Protein AF-P72562-F1 (afdb_monomer_lite)

Organism: Synechococcus elongatus (strain ATCC 33912 / PCC 7942 / FACHB-805) (NCBI:txid1140)

Sequence (160 aa):
MNLLENEHNQRSLEAYRSTTLAERLTELAQSECIETRAAVAYNPSTPIAILETLANDSSLEVLTSLAENPNTPSPILEQLASHPDPELRAALATNPQLSSHTLEQLAHDPILAIRIAVANHKNTPSLTLKRLSVDSSSQVRQAAFQKLKPRTSKGKKKKR

InterPro domains:
  IPR004830 Leucine rich repeat variant [PF01816] (35-58)
  IPR004830 Leucine rich repeat variant [PF01816] (61-85)
  IPR004830 Leucine rich repeat variant [PF01816] (86-110)
  IPR011989 Armadillo-like helical [G3DSA:1.25.10.10] (1-154)
  IPR016024 Armadillo-type fold [SSF48371] (11-150)

Secondary structure (DSSP, 8-state):
--HHHHHHHHHHHHHT-TT--HHHHHHHHT-S-HHHHHHHHH-TT--HHHHHHHTT-S-HHHHHHHHH-TTS-HHHHHHHTT-S-HHHHHHHHH-TT--HHHHHHHTT-S-HHHHHHHHH-TT--HHHHHHHTT-SSHHHHHHHHHHHS---PPP-----

pLDDT: mean 92.07, std 12.5, range [45.38, 98.56]

Radius of gyration: 19.4 Å; chains: 1; bounding box: 35×64×52 Å

Structure (mmCIF, N/CA/C/O backbone):
data_AF-P72562-F1
#
_entry.id   AF-P72562-F1
#
loop_
_atom_site.group_PDB
_atom_site.id
_atom_site.type_symbol
_atom_site.label_atom_id
_atom_site.label_alt_id
_atom_site.label_comp_id
_atom_site.label_asym_id
_atom_site.label_entity_id
_atom_site.label_seq_id
_atom_site.pdbx_PDB_ins_code
_atom_site.Cartn_x
_atom_site.Cartn_y
_atom_site.Cartn_z
_atom_site.occupancy
_atom_site.B_iso_or_equiv
_atom_site.auth_seq_id
_atom_site.auth_comp_id
_atom_site.auth_asym_id
_atom_site.auth_atom_id
_atom_site.pdbx_PDB_model_num
ATOM 1 N N . MET A 1 1 ? 7.372 16.049 28.577 1.00 55.28 1 MET A N 1
ATOM 2 C CA . MET A 1 1 ? 6.392 14.964 28.384 1.00 55.28 1 MET A CA 1
ATOM 3 C C . MET A 1 1 ? 5.093 15.384 29.052 1.00 55.28 1 MET A C 1
ATOM 5 O O . MET A 1 1 ? 4.991 15.317 30.271 1.00 55.28 1 MET A O 1
ATOM 9 N N . ASN A 1 2 ? 4.167 15.934 28.268 1.00 71.94 2 ASN A N 1
ATOM 10 C CA . ASN A 1 2 ? 2.821 16.330 28.707 1.00 71.94 2 ASN A CA 1
ATOM 11 C C . ASN A 1 2 ? 1.898 15.089 28.698 1.00 71.94 2 ASN A C 1
ATOM 13 O O . ASN A 1 2 ? 2.086 14.207 27.863 1.00 71.94 2 ASN A O 1
ATOM 17 N N . LEU A 1 3 ? 0.909 15.010 29.599 1.00 71.56 3 LEU A N 1
ATOM 18 C CA . LEU A 1 3 ? -0.101 13.942 29.623 1.00 71.56 3 LEU A CA 1
ATOM 19 C C . LEU A 1 3 ? -0.771 13.719 28.259 1.00 71.56 3 LEU A C 1
ATOM 21 O O . LEU A 1 3 ? -0.901 12.572 27.847 1.00 71.56 3 LEU A O 1
ATOM 25 N N . LEU A 1 4 ? -1.119 14.787 27.533 1.00 68.56 4 LEU A N 1
ATOM 26 C CA . LEU A 1 4 ? -1.777 14.677 26.221 1.00 68.56 4 LEU A CA 1
ATOM 27 C C . LEU A 1 4 ? -0.895 13.975 25.177 1.00 68.56 4 LEU A C 1
ATOM 29 O O . LEU A 1 4 ? -1.366 13.169 24.384 1.00 68.56 4 LEU A O 1
ATOM 33 N N . GLU A 1 5 ? 0.406 14.255 25.197 1.00 69.00 5 GLU A N 1
ATOM 34 C CA . GLU A 1 5 ? 1.390 13.642 24.298 1.00 69.00 5 GLU A CA 1
ATOM 35 C C . GLU A 1 5 ? 1.574 12.149 24.614 1.00 69.00 5 GLU A C 1
ATOM 37 O O . GLU A 1 5 ? 1.701 11.315 23.720 1.00 69.00 5 GLU A O 1
ATOM 42 N N . ASN A 1 6 ? 1.505 11.795 25.899 1.00 77.00 6 ASN A N 1
ATOM 43 C CA . ASN A 1 6 ? 1.556 10.410 26.350 1.00 77.00 6 ASN A CA 1
ATOM 44 C C . ASN A 1 6 ? 0.285 9.632 25.961 1.00 77.00 6 ASN A C 1
ATOM 46 O O . ASN A 1 6 ? 0.371 8.488 25.521 1.00 77.00 6 ASN A O 1
ATOM 50 N N . GLU A 1 7 ? -0.889 10.260 26.058 1.00 77.94 7 GLU A N 1
ATOM 51 C CA . GLU A 1 7 ? -2.163 9.652 25.659 1.00 77.94 7 GLU A CA 1
ATOM 52 C C . GLU A 1 7 ? -2.252 9.409 24.146 1.00 77.94 7 GLU A C 1
ATOM 54 O O . GLU A 1 7 ? -2.680 8.330 23.730 1.00 77.94 7 GLU A O 1
ATOM 59 N N . HIS A 1 8 ? -1.815 10.363 23.315 1.00 82.00 8 HIS A N 1
ATOM 60 C CA . HIS A 1 8 ? -1.749 10.169 21.862 1.00 82.00 8 HIS A CA 1
ATOM 61 C C . HIS A 1 8 ? -0.788 9.036 21.484 1.00 82.00 8 HIS A C 1
ATOM 63 O O . HIS A 1 8 ? -1.159 8.154 20.708 1.00 82.00 8 HIS A O 1
ATOM 69 N N . ASN A 1 9 ? 0.395 8.989 22.106 1.00 82.75 9 ASN A N 1
ATOM 70 C CA . ASN A 1 9 ? 1.344 7.892 21.910 1.00 82.75 9 ASN A CA 1
ATOM 71 C C . ASN A 1 9 ? 0.767 6.540 22.343 1.00 82.75 9 ASN A C 1
ATOM 73 O O . ASN A 1 9 ? 0.987 5.524 21.691 1.00 82.75 9 ASN A O 1
ATOM 77 N N . GLN A 1 10 ? 0.005 6.497 23.434 1.00 88.00 10 GLN A N 1
ATOM 78 C CA . GLN A 1 10 ? -0.606 5.253 23.887 1.00 88.00 10 GLN A CA 1
ATOM 79 C C . GLN A 1 10 ? -1.696 4.764 22.924 1.00 88.00 10 GLN A C 1
ATOM 81 O O . GLN A 1 10 ? -1.772 3.564 22.654 1.00 88.00 10 GLN A O 1
ATOM 86 N N . ARG A 1 11 ? -2.506 5.677 22.373 1.00 91.00 11 ARG A N 1
ATOM 87 C CA . ARG A 1 11 ? -3.548 5.361 21.383 1.00 91.00 11 ARG A CA 1
ATOM 88 C C . ARG A 1 11 ? -2.970 4.872 20.058 1.00 91.00 11 ARG A C 1
ATOM 90 O O . ARG A 1 11 ? -3.468 3.884 19.523 1.00 91.00 11 ARG A O 1
ATOM 97 N N . SER A 1 12 ? -1.909 5.499 19.553 1.00 88.81 12 SER A N 1
ATOM 98 C CA . SER A 1 12 ? -1.243 5.027 18.334 1.00 88.81 12 SER A CA 1
ATOM 99 C C . SER A 1 12 ? -0.615 3.644 18.545 1.00 88.81 12 SER A C 1
ATOM 101 O O . SER A 1 12 ? -0.823 2.739 17.738 1.00 88.81 12 SER A O 1
ATOM 103 N N . LEU A 1 13 ? 0.058 3.415 19.679 1.00 90.81 13 LEU A N 1
ATOM 104 C CA . LEU A 1 13 ? 0.609 2.101 20.034 1.00 90.81 13 LEU A CA 1
ATOM 105 C C . LEU A 1 13 ? -0.466 1.019 20.185 1.00 90.81 13 LEU A C 1
ATOM 107 O O . LEU A 1 13 ? -0.210 -0.146 19.881 1.00 90.81 13 LEU A O 1
ATOM 111 N N . GLU A 1 14 ? -1.651 1.374 20.679 1.00 92.62 14 GLU A N 1
ATOM 112 C CA . GLU A 1 14 ? -2.806 0.479 20.721 1.00 92.62 14 GLU A CA 1
ATOM 113 C C . GLU A 1 14 ? -3.287 0.149 19.303 1.00 92.62 14 GLU A C 1
ATOM 115 O O . GLU A 1 14 ? -3.435 -1.027 18.971 1.00 92.62 14 GLU A O 1
ATOM 120 N N . ALA A 1 15 ? -3.453 1.156 18.445 1.00 93.81 15 ALA A N 1
ATOM 121 C CA . ALA A 1 15 ? -3.868 0.973 17.057 1.00 93.81 15 ALA A CA 1
ATOM 122 C C . ALA A 1 15 ? -2.899 0.091 16.253 1.00 93.81 15 ALA A C 1
ATOM 124 O O . ALA A 1 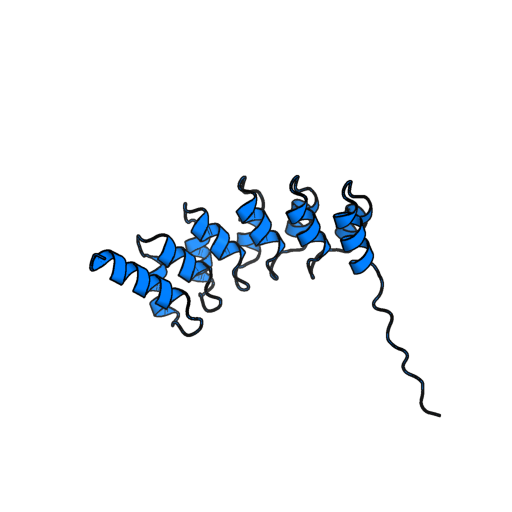15 ? -3.363 -0.677 15.422 1.00 93.81 15 ALA A O 1
ATOM 125 N N . TYR A 1 16 ? -1.593 0.107 16.533 1.00 91.00 16 TYR A N 1
ATOM 126 C CA . TYR A 1 16 ? -0.617 -0.748 15.839 1.00 91.00 16 TYR A CA 1
ATOM 127 C C . TYR A 1 16 ? -0.727 -2.247 16.157 1.00 91.00 16 TYR A C 1
ATOM 129 O O . TYR A 1 16 ? -0.200 -3.083 15.419 1.00 91.00 16 TYR A O 1
ATOM 137 N N . ARG A 1 17 ? -1.368 -2.630 17.266 1.00 92.88 17 ARG A N 1
ATOM 138 C CA . ARG A 1 17 ? -1.431 -4.039 17.674 1.00 92.88 17 ARG A CA 1
ATOM 139 C C . ARG A 1 17 ? -2.437 -4.786 16.806 1.00 92.88 17 ARG A C 1
ATOM 141 O O . ARG A 1 17 ? -3.625 -4.480 16.811 1.00 92.88 17 ARG A O 1
ATOM 148 N N . SER A 1 18 ? -1.999 -5.857 16.148 1.00 90.38 18 SER A N 1
ATOM 149 C CA . SER A 1 18 ? -2.882 -6.714 15.339 1.00 90.38 18 SER A CA 1
ATOM 150 C C . SER A 1 18 ? -3.994 -7.400 16.147 1.00 90.38 18 SER A C 1
ATOM 152 O O . SER A 1 18 ? -4.944 -7.924 15.575 1.00 90.38 18 SER A O 1
ATOM 154 N N . THR A 1 19 ? -3.906 -7.401 17.478 1.00 92.19 19 THR A N 1
ATOM 155 C CA . THR A 1 19 ? -4.940 -7.920 18.383 1.00 92.19 19 THR A CA 1
ATOM 156 C C . THR A 1 19 ? -6.005 -6.886 18.755 1.00 92.19 19 THR A C 1
ATOM 158 O O . THR A 1 19 ? -6.931 -7.223 19.490 1.00 92.19 19 THR A O 1
ATOM 161 N N . THR A 1 20 ? -5.867 -5.629 18.326 1.00 94.62 20 THR A N 1
ATOM 162 C CA . THR A 1 20 ? -6.829 -4.569 18.649 1.00 94.62 20 THR A CA 1
ATOM 163 C C . THR A 1 20 ? -8.163 -4.848 17.969 1.00 94.62 20 THR A C 1
ATOM 165 O O . THR A 1 20 ? -8.224 -5.182 16.788 1.00 94.62 20 THR A O 1
ATOM 168 N N . LEU A 1 21 ? -9.238 -4.758 18.752 1.00 95.69 21 LEU A N 1
ATOM 169 C CA . LEU A 1 21 ? -10.582 -5.120 18.316 1.00 95.69 21 LEU A CA 1
ATOM 170 C C . LEU A 1 21 ? -11.131 -4.117 17.298 1.00 95.69 21 LEU A C 1
ATOM 172 O O . LEU A 1 21 ? -10.848 -2.924 17.374 1.00 95.69 21 LEU A O 1
ATOM 176 N N . ALA A 1 22 ? -11.986 -4.598 16.395 1.00 93.94 22 ALA A N 1
ATOM 177 C CA . ALA A 1 22 ? -12.608 -3.787 15.348 1.00 93.94 22 ALA A CA 1
ATOM 178 C C . ALA A 1 22 ? -13.358 -2.557 15.893 1.00 93.94 22 ALA A C 1
ATOM 180 O O . ALA A 1 22 ? -13.214 -1.459 15.357 1.00 93.94 22 ALA A O 1
ATOM 181 N N . GLU A 1 23 ? -14.115 -2.717 16.982 1.00 94.94 23 GLU A N 1
ATOM 182 C CA . GLU A 1 23 ? -14.815 -1.608 17.649 1.00 94.94 23 GLU A CA 1
ATOM 183 C C . GLU A 1 23 ? -13.825 -0.536 18.111 1.00 94.94 23 GLU A C 1
ATOM 185 O O . GLU A 1 23 ? -13.998 0.649 17.836 1.00 94.94 23 GLU A O 1
ATOM 190 N N . ARG A 1 24 ? -12.711 -0.963 18.711 1.00 96.38 24 ARG A N 1
ATOM 191 C CA . ARG A 1 24 ? -11.676 -0.049 19.181 1.00 96.38 24 ARG A CA 1
ATOM 192 C C . ARG A 1 24 ? -10.949 0.651 18.032 1.00 96.38 24 ARG A C 1
ATOM 194 O O . ARG A 1 24 ? -10.687 1.846 18.115 1.00 96.38 24 ARG A O 1
ATOM 201 N N . LEU A 1 25 ? -10.669 -0.059 16.940 1.00 96.75 25 LEU A N 1
ATOM 202 C CA . LEU A 1 25 ? -10.115 0.538 15.719 1.00 96.75 25 LEU A CA 1
ATOM 203 C C . LEU A 1 25 ? -11.075 1.565 15.103 1.00 96.75 25 LEU A C 1
ATOM 205 O O . LEU A 1 25 ? -10.615 2.569 14.569 1.00 96.75 25 LEU A O 1
ATOM 209 N N . THR A 1 26 ? -12.390 1.360 15.231 1.00 96.75 26 THR A N 1
ATOM 210 C CA . THR A 1 26 ? -13.408 2.321 14.772 1.00 96.75 26 THR A CA 1
ATOM 211 C C . THR A 1 26 ? -13.310 3.634 15.538 1.00 96.75 26 THR A C 1
ATOM 213 O O . THR A 1 26 ? -13.295 4.700 14.928 1.00 96.75 26 THR A O 1
ATOM 216 N N . GLU A 1 27 ? -13.184 3.570 16.864 1.00 95.88 27 GLU A N 1
ATOM 217 C CA . GLU A 1 27 ? -12.996 4.762 17.697 1.00 95.88 27 GLU A CA 1
ATOM 218 C C . GLU A 1 27 ? -11.673 5.473 17.385 1.00 95.88 27 GLU A C 1
ATOM 220 O O . GLU A 1 27 ? -11.635 6.693 17.229 1.00 95.88 27 GLU A O 1
ATOM 225 N N . LEU A 1 28 ? -10.580 4.712 17.267 1.00 96.19 28 LEU A N 1
ATOM 226 C CA . LEU A 1 28 ? -9.246 5.254 17.003 1.00 96.19 28 LEU A CA 1
ATOM 227 C C . LEU A 1 28 ? -9.137 5.888 15.606 1.00 96.19 28 LEU A C 1
ATOM 229 O O . LEU A 1 28 ? -8.417 6.873 15.447 1.00 96.19 28 LEU A O 1
ATOM 233 N N . ALA A 1 29 ? -9.891 5.395 14.618 1.00 97.06 29 ALA A N 1
ATOM 234 C CA . ALA A 1 29 ? -9.946 5.973 13.273 1.00 97.06 29 ALA A CA 1
ATOM 235 C C . ALA A 1 29 ? -10.493 7.410 13.252 1.00 97.06 29 ALA A C 1
ATOM 237 O O . ALA A 1 29 ? -10.188 8.164 12.335 1.00 97.06 29 ALA A O 1
ATOM 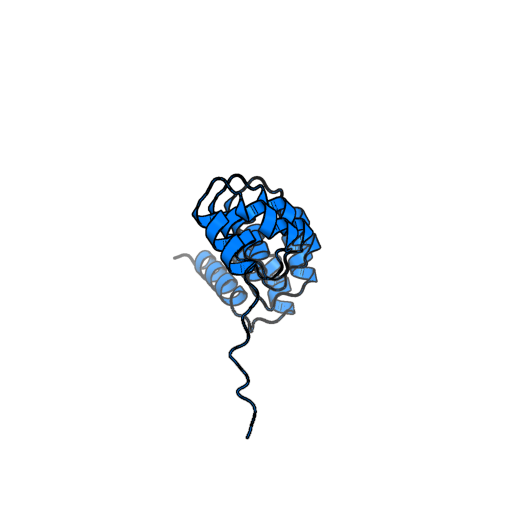238 N N . GLN A 1 30 ? -11.280 7.797 14.260 1.00 96.31 30 GLN A N 1
ATOM 239 C CA . GLN A 1 30 ? -11.848 9.144 14.391 1.00 96.31 30 GLN A CA 1
ATOM 240 C C . GLN A 1 30 ? -10.944 10.097 15.189 1.00 96.31 30 GLN A C 1
ATOM 242 O O . GLN A 1 30 ? -11.338 11.220 15.497 1.00 96.31 30 GLN A O 1
ATOM 247 N N . SER A 1 31 ? -9.739 9.662 15.573 1.00 95.56 31 SER A N 1
ATOM 248 C CA . SER A 1 31 ? -8.815 10.493 16.342 1.00 95.56 31 SER A CA 1
ATOM 249 C C . SER A 1 31 ? -8.361 11.715 15.545 1.00 95.56 31 SER A C 1
ATOM 251 O O . SER A 1 31 ? -8.019 11.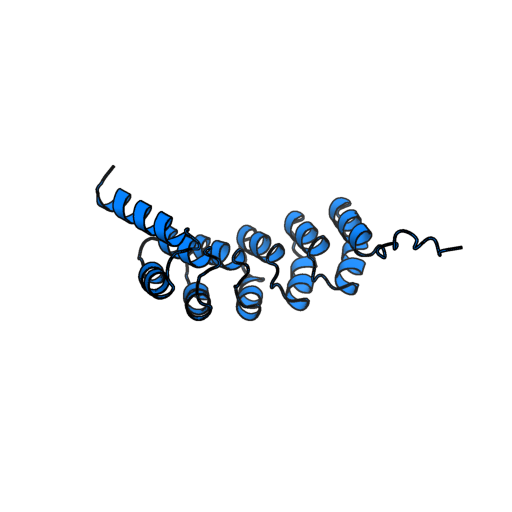596 14.375 1.00 95.56 31 SER A O 1
ATOM 253 N N . GLU A 1 32 ? -8.253 12.878 16.186 1.00 93.56 32 GLU A N 1
ATOM 254 C CA . GLU A 1 32 ? -7.640 14.069 15.574 1.00 93.56 32 GLU A CA 1
ATOM 255 C C . GLU A 1 32 ? -6.132 13.880 15.306 1.00 93.56 32 GLU A C 1
ATOM 257 O O . GLU A 1 32 ? -5.578 14.491 14.391 1.00 93.56 32 GLU A O 1
ATOM 262 N N . CYS A 1 33 ? -5.480 12.976 16.045 1.00 94.56 33 CYS A N 1
ATOM 263 C CA . CYS A 1 33 ? -4.067 12.630 15.903 1.00 94.56 33 CYS A CA 1
ATOM 264 C C . CYS A 1 33 ? -3.830 11.805 14.628 1.00 94.56 33 CYS A C 1
ATOM 266 O O . CYS A 1 33 ? -4.354 10.696 14.480 1.00 94.56 33 CYS A O 1
ATOM 268 N N . ILE A 1 34 ? -3.018 12.353 13.719 1.00 96.06 34 ILE A N 1
ATOM 269 C CA . ILE A 1 34 ? -2.681 11.746 12.424 1.00 96.06 34 ILE A CA 1
ATOM 270 C C . ILE A 1 34 ? -2.024 10.384 12.631 1.00 96.06 34 ILE A C 1
ATOM 272 O O . ILE A 1 34 ? -2.420 9.409 12.002 1.00 96.06 34 ILE A O 1
ATOM 276 N N . GLU A 1 35 ? -1.091 10.301 13.572 1.00 95.62 35 GLU A N 1
ATOM 277 C CA . GLU A 1 35 ? -0.317 9.105 13.890 1.00 95.62 35 GLU A CA 1
ATOM 278 C C . GLU A 1 35 ? -1.224 7.972 14.387 1.00 95.62 35 GLU A C 1
ATOM 280 O O . GLU A 1 35 ? -0.994 6.798 14.098 1.00 95.62 35 GLU A O 1
ATOM 285 N N . THR A 1 36 ? -2.298 8.311 15.110 1.00 96.81 36 THR A N 1
ATOM 286 C CA . THR A 1 36 ? -3.300 7.329 15.543 1.00 96.81 36 THR A CA 1
ATOM 287 C C . THR A 1 36 ? -4.098 6.808 14.350 1.00 96.81 36 THR A C 1
ATOM 289 O O . THR A 1 36 ? -4.262 5.596 14.214 1.00 96.81 36 THR A O 1
ATOM 292 N N . ARG A 1 37 ? -4.558 7.689 13.452 1.00 98.19 37 ARG A N 1
ATOM 293 C CA . ARG A 1 37 ? -5.286 7.269 12.242 1.00 98.19 37 ARG A CA 1
ATOM 294 C C . ARG A 1 37 ? -4.401 6.472 11.283 1.00 98.19 37 ARG A C 1
ATOM 296 O O . ARG A 1 37 ? -4.861 5.477 10.730 1.00 98.19 37 ARG A O 1
ATOM 303 N N . ALA A 1 38 ? -3.128 6.841 11.146 1.00 98.12 38 ALA A N 1
ATOM 304 C CA . ALA A 1 38 ? -2.141 6.114 10.352 1.00 98.12 38 ALA A CA 1
ATOM 305 C C . ALA A 1 38 ? -1.887 4.714 10.930 1.00 98.12 38 ALA A C 1
ATOM 307 O O . ALA A 1 38 ? -1.927 3.728 10.197 1.00 98.12 38 ALA A O 1
ATOM 308 N N . ALA A 1 39 ? -1.757 4.595 12.254 1.00 97.94 39 ALA A N 1
ATOM 309 C CA . ALA A 1 39 ? -1.646 3.302 12.924 1.00 97.94 39 ALA A CA 1
ATOM 310 C C . ALA A 1 39 ? -2.877 2.406 12.685 1.00 97.94 39 ALA A C 1
ATOM 312 O O . ALA A 1 39 ? -2.727 1.204 12.458 1.00 97.94 39 ALA A O 1
ATOM 313 N N . VAL A 1 40 ? -4.091 2.976 12.676 1.00 98.31 40 VAL A N 1
ATOM 314 C CA . VAL A 1 40 ? -5.308 2.234 12.300 1.00 98.31 40 VAL A CA 1
ATOM 315 C C . VAL A 1 40 ? -5.260 1.820 10.830 1.00 98.31 40 VAL A C 1
ATOM 317 O O . VAL A 1 40 ? -5.534 0.663 10.521 1.00 98.31 40 VAL A O 1
ATOM 320 N N . ALA A 1 41 ? -4.881 2.719 9.921 1.00 98.25 41 ALA A N 1
ATOM 321 C CA . ALA A 1 41 ? -4.761 2.406 8.499 1.00 98.25 41 ALA A CA 1
ATOM 322 C C . ALA A 1 41 ? -3.752 1.279 8.234 1.00 98.25 41 ALA A C 1
ATOM 324 O O . ALA A 1 41 ? -4.027 0.413 7.413 1.00 98.25 41 ALA A O 1
ATOM 325 N N . TYR A 1 42 ? -2.631 1.248 8.957 1.00 98.00 42 TYR A N 1
ATOM 326 C CA . TYR A 1 42 ? -1.586 0.232 8.824 1.00 98.00 42 TYR A CA 1
ATOM 327 C C . TYR A 1 42 ? -1.988 -1.141 9.391 1.00 98.00 42 TYR A C 1
ATOM 329 O O . TYR A 1 42 ? -1.519 -2.181 8.923 1.00 98.00 42 TYR A O 1
ATOM 337 N N . ASN A 1 43 ? -2.847 -1.175 10.415 1.00 97.75 43 ASN A N 1
ATOM 338 C CA . ASN A 1 43 ? -3.154 -2.406 11.138 1.00 97.75 43 ASN A CA 1
ATOM 339 C C . ASN A 1 43 ? -3.861 -3.447 10.238 1.00 97.75 43 ASN A C 1
ATOM 341 O O . ASN A 1 43 ? -4.957 -3.193 9.731 1.00 97.75 43 ASN A O 1
ATOM 345 N N . PRO A 1 44 ? -3.305 -4.666 10.074 1.00 96.38 44 PRO A N 1
ATOM 346 C CA . PRO A 1 44 ? -3.904 -5.692 9.220 1.00 96.38 44 PRO A CA 1
ATOM 347 C C . PRO A 1 44 ? -5.265 -6.191 9.729 1.00 96.38 44 PRO A C 1
ATOM 349 O O . PRO A 1 44 ? -6.016 -6.781 8.962 1.00 96.38 44 PRO A O 1
ATOM 352 N N . SER A 1 45 ? -5.612 -5.971 10.995 1.00 96.25 45 SER A N 1
ATOM 353 C CA . SER A 1 45 ? -6.919 -6.334 11.553 1.00 96.25 45 SER A CA 1
ATOM 354 C C . SER A 1 45 ? -7.990 -5.263 11.333 1.00 96.25 45 SER A C 1
ATOM 356 O O . SER A 1 45 ? -9.132 -5.470 11.741 1.00 96.25 45 SER A O 1
ATOM 358 N N . THR A 1 46 ? -7.655 -4.140 10.687 1.00 98.06 46 THR A N 1
ATOM 359 C CA . THR A 1 46 ? -8.601 -3.055 10.414 1.00 98.06 46 THR A CA 1
ATOM 360 C C . THR A 1 46 ? -9.697 -3.502 9.445 1.00 98.06 46 THR A C 1
ATOM 362 O O . THR A 1 46 ? -9.401 -3.910 8.319 1.00 98.06 46 THR A O 1
ATOM 365 N N . PRO A 1 47 ? -10.977 -3.423 9.857 1.00 97.56 47 PRO A N 1
ATOM 366 C CA . PRO A 1 47 ? -12.112 -3.683 8.984 1.00 97.56 47 PRO A CA 1
ATOM 367 C C . PRO A 1 47 ? -12.077 -2.868 7.689 1.00 97.56 47 PRO A C 1
ATOM 369 O O . PRO A 1 47 ? -11.776 -1.675 7.701 1.00 97.56 47 PRO A O 1
ATOM 372 N N . ILE A 1 48 ? -12.507 -3.490 6.590 1.00 97.50 48 ILE A N 1
ATOM 373 C CA . ILE A 1 48 ? -12.571 -2.857 5.263 1.00 97.50 48 ILE A CA 1
ATOM 374 C C . ILE A 1 48 ? -13.355 -1.537 5.292 1.00 97.50 48 ILE A C 1
ATOM 376 O O . ILE A 1 48 ? -12.877 -0.555 4.743 1.00 97.50 48 ILE A O 1
ATOM 380 N N . ALA A 1 49 ? -14.490 -1.475 5.996 1.00 97.50 49 ALA A N 1
ATOM 381 C CA . ALA A 1 49 ? -15.294 -0.251 6.099 1.00 97.50 49 ALA A CA 1
ATOM 382 C C . ALA A 1 49 ? -14.524 0.938 6.718 1.00 97.50 49 ALA A C 1
ATOM 384 O O . ALA A 1 49 ? -14.759 2.098 6.377 1.00 97.50 49 ALA A O 1
ATOM 385 N N . ILE A 1 50 ? -13.572 0.661 7.616 1.00 98.12 50 ILE A N 1
ATOM 386 C CA . ILE A 1 50 ? -12.708 1.695 8.197 1.00 98.12 50 ILE A CA 1
ATOM 387 C C . ILE A 1 50 ? -11.633 2.104 7.190 1.00 98.12 50 ILE A C 1
ATOM 389 O O . ILE A 1 50 ? -11.385 3.295 7.037 1.00 98.12 50 ILE A O 1
ATOM 393 N N . LEU A 1 51 ? -11.040 1.153 6.459 1.00 98.31 51 LEU A N 1
ATOM 394 C CA . LEU A 1 51 ? -10.102 1.465 5.373 1.00 98.31 51 LEU A CA 1
ATOM 395 C C . LEU A 1 51 ? -10.775 2.320 4.287 1.00 98.31 51 LEU A C 1
ATOM 397 O O . LEU A 1 51 ? -10.205 3.310 3.848 1.00 98.31 51 LEU A O 1
ATOM 401 N N . GLU A 1 52 ? -12.017 2.012 3.912 1.00 97.69 52 GLU A N 1
ATOM 402 C CA . GLU A 1 52 ? -12.824 2.828 2.991 1.00 97.69 52 GLU A CA 1
ATOM 403 C C . GLU A 1 52 ? -13.042 4.254 3.507 1.00 97.69 52 GLU A C 1
ATOM 405 O O . GLU A 1 52 ? -12.990 5.211 2.737 1.00 97.69 52 GLU A O 1
ATOM 410 N N . THR A 1 53 ? -13.234 4.414 4.817 1.00 97.25 53 THR A N 1
ATOM 411 C CA . THR A 1 53 ? -13.356 5.739 5.436 1.00 97.25 53 THR A CA 1
ATOM 412 C C . THR A 1 53 ? -12.023 6.495 5.380 1.00 97.25 53 THR A C 1
ATOM 414 O O . THR A 1 53 ? -11.982 7.632 4.910 1.00 97.25 53 THR A O 1
ATOM 417 N N . LEU A 1 54 ? -10.926 5.852 5.795 1.00 97.94 54 LEU A N 1
ATOM 418 C CA . LEU A 1 54 ? -9.579 6.437 5.841 1.00 97.94 54 LEU A CA 1
ATOM 419 C C . LEU A 1 54 ? -8.987 6.717 4.450 1.00 97.94 54 LEU A C 1
ATOM 421 O O . LEU A 1 54 ? -8.083 7.535 4.327 1.00 97.94 54 LEU A O 1
ATOM 425 N N . ALA A 1 55 ? -9.523 6.113 3.388 1.00 97.50 55 ALA A N 1
ATOM 426 C CA . ALA A 1 55 ? -9.154 6.427 2.007 1.00 97.50 55 ALA A CA 1
ATOM 427 C C . ALA A 1 55 ? -9.439 7.886 1.608 1.00 97.50 55 ALA A C 1
ATOM 429 O O . ALA A 1 55 ? -8.883 8.374 0.625 1.00 97.50 55 ALA A O 1
ATOM 430 N N . ASN A 1 56 ? -10.307 8.572 2.356 1.00 96.88 56 ASN A N 1
ATOM 431 C CA . ASN A 1 56 ? -10.634 9.983 2.161 1.00 96.88 56 ASN A CA 1
ATOM 432 C C . ASN A 1 56 ? -9.858 10.913 3.111 1.00 96.88 56 ASN A C 1
ATOM 434 O O . ASN A 1 56 ? -10.146 12.109 3.154 1.00 96.88 56 ASN A O 1
ATOM 438 N N . ASP A 1 57 ? -8.910 10.388 3.895 1.00 98.00 57 ASP A N 1
ATOM 439 C CA . ASP A 1 57 ? -8.083 11.204 4.783 1.00 98.00 57 ASP A CA 1
ATOM 440 C C . ASP A 1 57 ? -7.185 12.149 3.971 1.00 98.00 57 ASP A C 1
ATOM 442 O O . ASP A 1 57 ? -6.619 11.779 2.942 1.00 98.00 57 ASP A O 1
ATOM 446 N N . SER A 1 58 ? -7.043 13.388 4.436 1.00 96.12 58 SER A N 1
ATOM 447 C CA . SER A 1 58 ? -6.187 14.388 3.793 1.00 96.12 58 SER A CA 1
ATOM 448 C C . SER A 1 58 ? -4.700 14.199 4.100 1.00 96.12 58 SER A C 1
ATOM 450 O O . SER A 1 58 ? -3.856 14.808 3.444 1.00 96.12 58 SER A O 1
ATOM 452 N N . SER A 1 59 ? -4.366 13.426 5.137 1.00 97.94 59 SER A N 1
ATOM 453 C CA . SER A 1 59 ? -2.986 13.184 5.540 1.00 97.94 59 SER A CA 1
ATOM 454 C C . SER A 1 59 ? -2.329 12.137 4.650 1.00 97.94 59 SER A C 1
ATOM 456 O O . SER A 1 59 ? -2.748 10.979 4.603 1.00 97.94 59 SER A O 1
ATOM 458 N N . LEU A 1 60 ? -1.220 12.526 4.021 1.00 97.94 60 LEU A N 1
ATOM 459 C CA . LEU A 1 60 ? -0.384 11.619 3.242 1.00 97.94 60 LEU A CA 1
ATOM 460 C C . LEU A 1 60 ? 0.107 10.424 4.074 1.00 97.94 60 LEU A C 1
ATOM 462 O O . LEU A 1 60 ? 0.161 9.315 3.561 1.00 97.94 60 LEU A O 1
ATOM 466 N N . GLU A 1 61 ? 0.405 10.616 5.361 1.00 97.94 61 GLU A N 1
ATOM 467 C CA . GLU A 1 61 ? 0.866 9.538 6.248 1.00 97.94 61 GLU A CA 1
ATOM 468 C C . GLU A 1 61 ? -0.197 8.442 6.431 1.00 97.94 61 GLU A C 1
ATOM 470 O O . GLU A 1 61 ? 0.111 7.245 6.417 1.00 97.94 61 GLU A O 1
ATOM 475 N N . VAL A 1 62 ? -1.467 8.847 6.537 1.00 98.31 62 VAL A N 1
ATOM 476 C CA . VAL A 1 62 ? -2.602 7.922 6.640 1.00 98.31 62 VAL A CA 1
ATOM 477 C C . VAL A 1 62 ? -2.792 7.177 5.323 1.00 98.31 62 VAL A C 1
ATOM 479 O O . VAL A 1 62 ? -2.922 5.954 5.332 1.00 98.31 62 VAL A O 1
ATOM 482 N N . LEU A 1 63 ? -2.748 7.885 4.190 1.00 98.44 63 LEU A N 1
ATOM 483 C CA . LEU A 1 63 ? -2.882 7.272 2.866 1.00 98.44 63 LEU A CA 1
ATOM 484 C C . LEU A 1 63 ? -1.738 6.296 2.559 1.00 98.44 63 LEU A C 1
ATOM 486 O O . LEU A 1 63 ? -1.985 5.231 1.995 1.00 98.44 63 LEU A O 1
ATOM 490 N N . THR A 1 64 ? -0.505 6.614 2.959 1.00 98.31 64 THR A N 1
ATOM 491 C CA . THR A 1 64 ? 0.655 5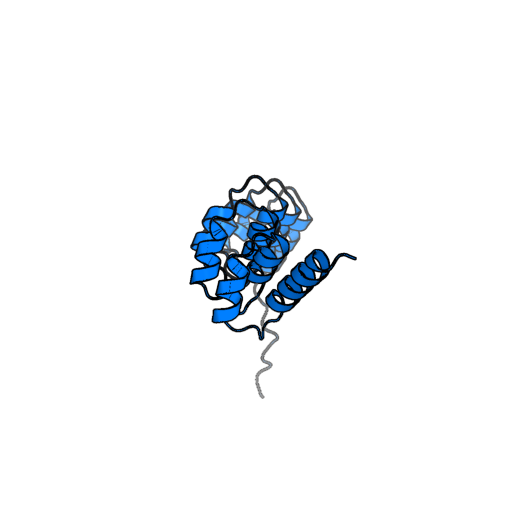.722 2.808 1.00 98.31 64 THR A CA 1
ATOM 492 C C . THR A 1 64 ? 0.500 4.480 3.678 1.00 98.31 64 THR A C 1
ATOM 494 O O . THR A 1 64 ? 0.641 3.368 3.177 1.00 98.31 64 THR A O 1
ATOM 497 N N . SER A 1 65 ? 0.091 4.636 4.938 1.00 98.06 65 SER A N 1
ATOM 498 C CA . SER A 1 65 ? -0.203 3.500 5.823 1.00 98.06 65 SER A CA 1
ATOM 499 C C . SER A 1 65 ? -1.322 2.608 5.269 1.00 98.06 65 SER A C 1
ATOM 501 O O . SER A 1 65 ? -1.238 1.380 5.313 1.00 98.06 65 SER A O 1
ATOM 503 N N . LEU A 1 66 ? -2.352 3.219 4.680 1.00 97.69 66 LEU A N 1
ATOM 504 C CA . LEU A 1 66 ? -3.440 2.520 4.002 1.00 97.69 66 LEU A CA 1
ATOM 505 C C . LEU A 1 66 ? -2.945 1.775 2.754 1.00 97.69 66 LEU A C 1
ATOM 507 O O . LEU A 1 66 ? -3.357 0.642 2.503 1.00 97.69 66 LEU A O 1
ATOM 511 N N . ALA A 1 67 ? -2.033 2.370 1.986 1.00 97.75 67 ALA A N 1
ATOM 512 C CA . ALA A 1 67 ? -1.401 1.728 0.840 1.00 97.75 67 ALA A CA 1
ATOM 513 C C . ALA A 1 67 ? -0.523 0.533 1.233 1.00 97.75 67 ALA A C 1
ATOM 515 O O . ALA A 1 67 ? -0.397 -0.392 0.438 1.00 97.75 67 ALA A O 1
ATOM 516 N N . GLU A 1 68 ? 0.051 0.503 2.436 1.00 97.12 68 GLU A N 1
ATOM 517 C CA . GLU A 1 68 ? 0.857 -0.625 2.927 1.00 97.12 68 GLU A CA 1
ATOM 518 C C . GLU A 1 68 ? 0.014 -1.779 3.492 1.00 97.12 68 GLU A C 1
ATOM 520 O O . GLU A 1 68 ? 0.479 -2.922 3.550 1.00 97.12 68 GLU A O 1
ATOM 525 N N . ASN A 1 69 ? -1.238 -1.520 3.877 1.00 97.69 69 ASN A N 1
ATOM 526 C CA . ASN A 1 69 ? -2.072 -2.524 4.526 1.00 97.69 69 ASN A CA 1
ATOM 527 C C . ASN A 1 69 ? -2.491 -3.653 3.555 1.00 97.69 69 ASN A C 1
ATOM 529 O O . ASN A 1 69 ? -3.155 -3.403 2.543 1.00 97.69 69 ASN A O 1
ATOM 533 N N . PRO A 1 70 ? -2.178 -4.930 3.862 1.00 96.12 70 PRO A N 1
ATOM 534 C CA . PRO A 1 70 ? -2.437 -6.067 2.972 1.00 96.12 70 PRO A CA 1
ATOM 535 C C . PRO A 1 70 ? -3.924 -6.397 2.763 1.00 96.12 70 PRO A C 1
ATOM 537 O O . PRO A 1 70 ? -4.236 -7.256 1.932 1.00 96.12 70 PRO A O 1
ATOM 540 N N . ASN A 1 71 ? -4.822 -5.759 3.518 1.00 96.38 71 ASN A N 1
ATOM 541 C CA . ASN A 1 71 ? -6.271 -5.916 3.419 1.00 96.38 71 ASN A CA 1
ATOM 542 C C . ASN A 1 71 ? -6.968 -4.716 2.767 1.00 96.38 71 ASN A C 1
ATOM 544 O O . ASN A 1 71 ? -8.190 -4.748 2.616 1.00 96.38 71 ASN A O 1
ATOM 548 N N . THR A 1 72 ? -6.222 -3.695 2.333 1.00 97.88 72 THR A N 1
ATOM 549 C CA . THR A 1 72 ? -6.798 -2.574 1.588 1.00 97.88 72 THR A CA 1
ATOM 550 C C . THR A 1 72 ? -7.399 -3.060 0.267 1.00 97.88 72 THR A C 1
ATOM 552 O O . THR A 1 72 ? -6.702 -3.693 -0.534 1.00 97.88 72 THR A O 1
ATOM 555 N N . PRO A 1 73 ? -8.689 -2.779 0.011 1.00 95.88 73 PRO A N 1
ATOM 556 C CA . PRO A 1 73 ? -9.344 -3.153 -1.235 1.00 95.88 73 PRO A CA 1
ATOM 557 C C . PRO A 1 73 ? -8.661 -2.567 -2.474 1.00 95.88 73 PRO A C 1
ATOM 559 O O . PRO A 1 73 ? -8.278 -1.396 -2.501 1.00 95.88 73 PRO A O 1
ATOM 562 N N . SER A 1 74 ? -8.599 -3.356 -3.550 1.00 94.06 74 SER A N 1
ATOM 563 C CA . SER A 1 74 ? -7.984 -2.924 -4.809 1.00 94.06 74 SER A CA 1
ATOM 564 C C . SER A 1 74 ? -8.581 -1.644 -5.415 1.00 94.06 74 SER A C 1
ATOM 566 O O . SER A 1 74 ? -7.784 -0.864 -5.928 1.00 94.06 74 SER A O 1
ATOM 568 N N . PRO A 1 75 ? -9.901 -1.344 -5.335 1.00 95.19 75 PRO A N 1
ATOM 569 C CA . PRO A 1 75 ? -10.435 -0.088 -5.876 1.00 95.19 75 PRO A CA 1
ATOM 570 C C . PRO A 1 75 ? -9.860 1.158 -5.190 1.00 95.19 75 PRO A C 1
ATOM 572 O O . PRO A 1 75 ? -9.653 2.182 -5.836 1.00 95.19 75 PRO A O 1
ATOM 575 N N . ILE A 1 76 ? -9.549 1.065 -3.893 1.00 96.38 76 ILE A N 1
ATOM 576 C CA . ILE A 1 76 ? -8.919 2.165 -3.154 1.00 96.38 76 ILE A CA 1
ATOM 577 C C . ILE A 1 76 ? -7.465 2.331 -3.603 1.00 96.38 76 ILE A C 1
ATOM 579 O O . ILE A 1 76 ? -7.018 3.439 -3.890 1.00 96.38 76 ILE A O 1
ATOM 583 N N . LEU A 1 77 ? -6.729 1.221 -3.722 1.00 96.75 77 LEU A N 1
ATOM 584 C CA . LEU A 1 77 ? -5.344 1.233 -4.207 1.00 96.75 77 LEU A CA 1
ATOM 585 C C . LEU A 1 77 ? -5.258 1.789 -5.641 1.00 96.75 77 LEU A C 1
ATOM 587 O O . LEU A 1 77 ? -4.322 2.515 -5.967 1.00 96.75 77 LEU A O 1
ATOM 591 N N . GLU A 1 78 ? -6.251 1.490 -6.483 1.00 95.31 78 GLU A N 1
ATOM 592 C CA . GLU A 1 78 ? -6.398 2.043 -7.833 1.00 95.31 78 GLU A CA 1
ATOM 593 C C . GLU A 1 78 ? -6.589 3.562 -7.823 1.00 95.31 78 GLU A C 1
ATOM 595 O O . GLU A 1 78 ? -5.912 4.256 -8.580 1.00 95.31 78 GLU A O 1
ATOM 600 N N . GLN A 1 79 ? -7.440 4.090 -6.939 1.00 94.62 79 GLN A N 1
ATOM 601 C CA . GLN A 1 79 ? -7.634 5.535 -6.785 1.00 94.62 79 GLN A CA 1
ATOM 602 C C . GLN A 1 79 ? -6.336 6.255 -6.381 1.00 94.62 79 GLN A C 1
ATOM 604 O O . GLN A 1 79 ? -6.056 7.353 -6.864 1.00 94.62 79 GLN A O 1
ATOM 609 N N . LEU A 1 80 ? -5.528 5.645 -5.509 1.00 95.62 80 LEU A N 1
ATOM 610 C CA . LEU A 1 80 ? -4.295 6.251 -4.996 1.00 95.62 80 LEU A CA 1
ATOM 611 C C . LEU A 1 80 ? -3.102 6.131 -5.961 1.00 95.62 80 LEU A C 1
ATOM 613 O O . LEU A 1 80 ? -2.115 6.850 -5.813 1.00 95.62 80 LEU A O 1
ATOM 617 N N . ALA A 1 81 ? -3.174 5.267 -6.977 1.00 95.56 81 ALA A N 1
ATOM 618 C CA . ALA A 1 81 ? -2.048 4.978 -7.869 1.00 95.56 81 ALA A CA 1
ATOM 619 C C . ALA A 1 81 ? -1.584 6.170 -8.718 1.00 95.56 81 ALA A C 1
ATOM 621 O O . ALA A 1 81 ? -0.426 6.214 -9.133 1.00 95.56 81 ALA A O 1
ATOM 622 N N . SER A 1 82 ? -2.462 7.146 -8.958 1.00 94.62 82 SER A N 1
ATOM 623 C CA . SER A 1 82 ? -2.140 8.388 -9.668 1.00 94.62 82 SER A CA 1
ATOM 624 C C . SER A 1 82 ? -1.772 9.554 -8.746 1.00 94.62 82 SER A C 1
ATOM 626 O O . SER A 1 82 ? -1.611 10.676 -9.228 1.00 94.62 82 SER A O 1
ATOM 628 N N . HIS A 1 83 ? -1.669 9.336 -7.433 1.00 97.19 83 HIS A N 1
ATOM 629 C CA . HIS A 1 83 ? -1.334 10.399 -6.489 1.00 97.19 83 HIS A CA 1
ATOM 630 C C . HIS A 1 83 ? 0.052 10.995 -6.806 1.00 97.19 83 HIS A C 1
ATOM 632 O O . HIS A 1 83 ? 0.964 10.234 -7.132 1.00 97.19 83 HIS A O 1
ATOM 638 N N . PRO A 1 84 ? 0.261 12.326 -6.726 1.00 96.56 84 PRO A N 1
ATOM 639 C CA . PRO A 1 84 ? 1.525 12.967 -7.116 1.00 96.56 84 PRO A CA 1
ATOM 640 C C . PRO A 1 84 ? 2.714 12.600 -6.219 1.00 96.56 84 PRO A C 1
ATOM 642 O O . PRO A 1 84 ? 3.860 12.644 -6.673 1.00 96.56 84 PRO A O 1
ATOM 645 N N . ASP A 1 85 ? 2.450 12.186 -4.982 1.00 97.88 85 ASP A N 1
ATOM 646 C CA . ASP A 1 85 ? 3.489 11.790 -4.036 1.00 97.88 85 ASP A CA 1
ATOM 647 C C . ASP A 1 85 ? 4.134 10.428 -4.391 1.00 97.88 85 ASP A C 1
ATOM 649 O O . ASP A 1 85 ? 3.422 9.426 -4.522 1.00 97.88 85 ASP A O 1
ATOM 653 N N . PRO A 1 86 ? 5.464 10.365 -4.582 1.00 97.25 86 PRO A N 1
ATOM 654 C CA . PRO A 1 86 ? 6.153 9.133 -4.947 1.00 97.25 86 PRO A CA 1
ATOM 655 C C . PRO A 1 86 ? 6.272 8.122 -3.799 1.00 97.25 86 PRO A C 1
ATOM 657 O O . PRO A 1 86 ? 6.392 6.932 -4.089 1.00 97.25 86 PRO A O 1
ATOM 660 N N . GLU A 1 87 ? 6.250 8.543 -2.533 1.00 96.56 87 GLU A N 1
ATOM 661 C CA . GLU A 1 87 ? 6.337 7.621 -1.393 1.00 96.56 87 GLU A CA 1
ATOM 662 C C . GLU A 1 87 ? 5.057 6.792 -1.293 1.00 96.56 87 GLU A C 1
ATOM 664 O O . GLU A 1 87 ? 5.123 5.564 -1.220 1.00 96.56 87 GLU A O 1
ATOM 669 N N . LEU A 1 88 ? 3.897 7.434 -1.453 1.00 98.06 88 LEU A N 1
ATOM 670 C CA . LEU A 1 88 ? 2.613 6.740 -1.531 1.00 98.06 88 LEU A CA 1
ATOM 671 C C . LEU A 1 88 ? 2.567 5.747 -2.702 1.00 98.06 88 LEU A C 1
ATOM 673 O O . LEU A 1 88 ? 2.182 4.588 -2.534 1.00 98.06 88 LEU A O 1
ATOM 677 N N . ARG A 1 89 ? 3.001 6.160 -3.902 1.00 98.19 89 ARG A N 1
ATOM 678 C CA . ARG A 1 89 ? 3.039 5.250 -5.061 1.00 98.19 89 ARG A CA 1
ATOM 679 C C . ARG A 1 89 ? 4.025 4.092 -4.866 1.00 98.19 89 ARG A C 1
ATOM 681 O O . ARG A 1 89 ? 3.777 2.991 -5.364 1.00 98.19 89 ARG A O 1
ATOM 688 N N . ALA A 1 90 ? 5.118 4.305 -4.132 1.00 97.12 90 ALA A N 1
ATOM 689 C CA . ALA A 1 90 ? 6.060 3.248 -3.775 1.00 97.12 90 ALA A CA 1
ATOM 690 C C . ALA A 1 90 ? 5.460 2.247 -2.781 1.00 97.12 90 ALA A C 1
ATOM 692 O O . ALA A 1 90 ? 5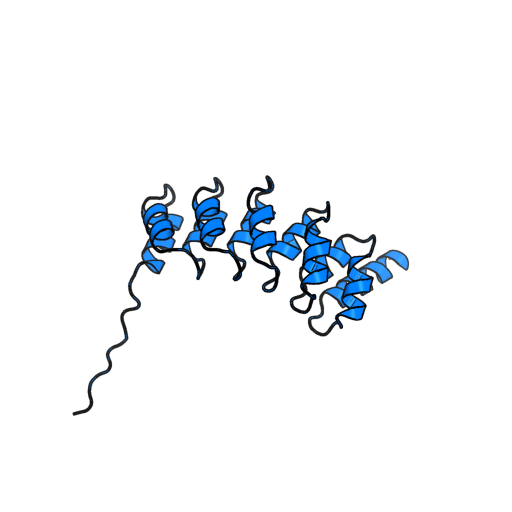.585 1.042 -3.012 1.00 97.12 90 ALA A O 1
ATOM 693 N N . ALA A 1 91 ? 4.758 2.722 -1.748 1.00 96.56 91 ALA A N 1
ATOM 694 C CA . ALA A 1 91 ? 4.011 1.872 -0.824 1.00 96.56 91 ALA A CA 1
ATOM 695 C C . ALA A 1 91 ? 3.005 0.988 -1.579 1.00 96.56 91 ALA A C 1
ATOM 697 O O . ALA A 1 91 ? 3.059 -0.243 -1.472 1.00 96.56 91 ALA A O 1
ATOM 698 N N . LEU A 1 92 ? 2.187 1.594 -2.454 1.00 96.38 92 LEU A N 1
ATOM 699 C CA . LEU A 1 92 ? 1.233 0.877 -3.308 1.00 96.38 92 LEU A CA 1
ATOM 700 C C . LEU A 1 92 ? 1.908 -0.234 -4.112 1.00 96.38 92 LEU A C 1
ATOM 702 O O . LEU A 1 92 ? 1.448 -1.369 -4.094 1.00 96.38 92 LEU A O 1
ATOM 706 N N . ALA A 1 93 ? 3.025 0.047 -4.787 1.00 97.31 93 ALA A N 1
ATOM 707 C CA . ALA A 1 93 ? 3.689 -0.921 -5.664 1.00 97.31 93 ALA A CA 1
ATOM 708 C C . ALA A 1 93 ? 4.121 -2.227 -4.962 1.00 97.31 93 ALA A C 1
ATOM 710 O O . ALA A 1 93 ? 4.383 -3.232 -5.631 1.00 97.31 93 ALA A O 1
ATOM 711 N N . THR A 1 94 ? 4.201 -2.224 -3.628 1.00 95.69 94 THR A N 1
ATOM 712 C CA . THR A 1 94 ? 4.537 -3.401 -2.817 1.00 95.69 94 THR A CA 1
ATOM 713 C C . THR A 1 94 ? 3.318 -4.146 -2.266 1.00 95.69 94 THR A C 1
ATOM 715 O O . THR A 1 94 ? 3.462 -5.291 -1.824 1.00 95.69 94 THR A O 1
ATOM 718 N N . ASN A 1 95 ? 2.122 -3.553 -2.326 1.00 97.31 95 ASN A N 1
ATOM 719 C CA . ASN A 1 95 ? 0.936 -4.108 -1.690 1.00 97.31 95 ASN A CA 1
ATOM 720 C C . ASN A 1 95 ? 0.385 -5.333 -2.448 1.00 97.31 95 ASN A C 1
ATOM 722 O O . ASN A 1 95 ? 0.073 -5.251 -3.639 1.00 97.31 95 ASN A O 1
ATOM 726 N N . PRO A 1 96 ? 0.191 -6.477 -1.759 1.00 95.44 96 PRO A N 1
ATOM 727 C CA . PRO A 1 96 ? -0.189 -7.744 -2.378 1.00 95.44 96 PRO A CA 1
ATOM 728 C C . PRO A 1 96 ? -1.568 -7.767 -3.057 1.00 95.44 96 PRO A C 1
ATOM 730 O O . PRO A 1 96 ? -1.825 -8.733 -3.789 1.00 95.44 96 PRO A O 1
ATOM 733 N N . GLN A 1 97 ? -2.432 -6.782 -2.792 1.00 95.12 97 GLN A N 1
ATOM 734 C CA . GLN A 1 97 ? -3.776 -6.641 -3.363 1.00 95.12 97 GLN A CA 1
ATOM 735 C C . GLN A 1 97 ? -3.810 -5.781 -4.629 1.00 95.12 97 GLN A C 1
ATOM 737 O O . GLN A 1 97 ? -4.876 -5.643 -5.230 1.00 95.12 97 GLN A O 1
ATOM 742 N N . LEU A 1 98 ? -2.672 -5.226 -5.073 1.00 95.50 98 LEU A N 1
ATOM 743 C CA . LEU A 1 98 ? -2.648 -4.451 -6.311 1.00 95.50 98 LEU A CA 1
ATOM 744 C C . LEU A 1 98 ? -3.172 -5.270 -7.484 1.00 95.50 98 LEU A C 1
ATOM 746 O O . LEU A 1 98 ? -2.736 -6.408 -7.734 1.00 95.50 98 LEU A O 1
ATOM 750 N N . SER A 1 99 ? -4.082 -4.643 -8.225 1.00 95.81 99 SER A N 1
ATOM 751 C CA . SER A 1 99 ? -4.630 -5.221 -9.434 1.00 95.81 99 SER A CA 1
ATOM 752 C C . SER A 1 99 ? -3.587 -5.199 -10.549 1.00 95.81 99 SER A C 1
ATOM 754 O O . SER A 1 99 ? -2.631 -4.416 -10.571 1.00 95.81 99 SER A O 1
ATOM 756 N N . SER A 1 100 ? -3.773 -6.100 -11.511 1.00 95.69 100 SER A N 1
ATOM 757 C CA . SER A 1 100 ? -2.945 -6.144 -12.717 1.00 95.69 100 SER A CA 1
ATOM 758 C C . SER A 1 100 ? -2.953 -4.819 -13.486 1.00 95.69 100 SER A C 1
ATOM 760 O O . SER A 1 100 ? -1.919 -4.438 -14.035 1.00 95.69 100 SER A O 1
ATOM 762 N N . HIS A 1 101 ? -4.090 -4.116 -13.483 1.00 95.50 101 HIS A N 1
ATOM 763 C CA . HIS A 1 101 ? -4.262 -2.828 -14.141 1.00 95.50 101 HIS A CA 1
ATOM 764 C C . HIS A 1 101 ? -3.418 -1.740 -13.468 1.00 95.50 101 HIS A C 1
ATOM 766 O O . HIS A 1 101 ? -2.650 -1.056 -14.143 1.00 95.50 101 HIS A O 1
ATOM 772 N N . THR A 1 102 ? -3.459 -1.641 -12.137 1.00 97.06 102 THR A N 1
ATOM 773 C CA . THR A 1 102 ? -2.639 -0.677 -11.383 1.00 97.06 102 THR A CA 1
ATOM 774 C C . THR A 1 102 ? -1.146 -0.929 -11.566 1.00 97.06 102 THR A C 1
ATOM 776 O O . THR A 1 102 ? -0.368 -0.003 -11.783 1.00 97.06 102 THR A O 1
ATOM 779 N N . LEU A 1 103 ? -0.724 -2.198 -11.542 1.00 98.06 103 LEU A N 1
ATOM 780 C CA . LEU A 1 103 ? 0.670 -2.569 -11.807 1.00 98.06 103 LEU A CA 1
ATOM 781 C C . LEU A 1 103 ? 1.095 -2.179 -13.223 1.00 98.06 103 LEU A C 1
ATOM 783 O O . LEU A 1 103 ? 2.241 -1.795 -13.448 1.00 98.06 103 LEU A O 1
ATOM 787 N N . GLU A 1 104 ? 0.186 -2.271 -14.192 1.00 97.75 104 GLU A N 1
ATOM 788 C CA . GLU A 1 104 ? 0.452 -1.815 -15.548 1.00 97.75 104 GLU A CA 1
ATOM 789 C C . GLU A 1 104 ? 0.678 -0.299 -15.612 1.00 97.75 104 GLU A C 1
ATOM 791 O O . GLU A 1 104 ? 1.600 0.143 -16.304 1.00 97.75 104 GLU A O 1
ATOM 796 N N . GLN A 1 105 ? -0.113 0.484 -14.878 1.00 97.25 105 GLN A N 1
ATOM 797 C CA . GLN A 1 105 ? 0.059 1.933 -14.775 1.00 97.25 105 GLN A CA 1
ATOM 798 C C . GLN A 1 105 ? 1.412 2.276 -14.130 1.00 97.25 105 GLN A C 1
ATOM 800 O O . GLN A 1 105 ? 2.238 2.939 -14.759 1.00 97.25 105 GLN A O 1
ATOM 805 N N . LEU A 1 106 ? 1.692 1.734 -12.938 1.00 98.00 106 LEU A N 1
ATOM 806 C CA . LEU A 1 106 ? 2.924 1.992 -12.176 1.00 98.00 106 LEU A CA 1
ATOM 807 C C . LEU A 1 106 ? 4.201 1.500 -12.878 1.00 98.00 106 LEU A C 1
ATOM 809 O O . LEU A 1 106 ? 5.297 1.982 -12.601 1.00 98.00 106 LEU A O 1
ATOM 813 N N . ALA A 1 107 ? 4.100 0.577 -13.837 1.00 98.25 107 ALA A N 1
ATOM 814 C CA . ALA A 1 107 ? 5.235 0.186 -14.675 1.00 98.25 107 ALA A CA 1
ATOM 815 C C . ALA A 1 107 ? 5.802 1.342 -15.523 1.00 98.25 107 ALA A C 1
ATOM 817 O O . ALA A 1 107 ? 6.906 1.211 -16.046 1.00 98.25 107 ALA A O 1
ATOM 818 N N . HIS A 1 108 ? 5.055 2.436 -15.694 1.00 97.62 108 HIS A N 1
ATOM 819 C CA . HIS A 1 108 ? 5.499 3.644 -16.394 1.00 97.62 108 HIS A CA 1
ATOM 820 C C . HIS A 1 108 ? 5.956 4.752 -15.437 1.00 97.62 108 HIS A C 1
ATOM 822 O O . HIS A 1 108 ? 6.268 5.852 -15.891 1.00 97.62 108 HIS A O 1
ATOM 828 N N . ASP A 1 109 ? 5.990 4.486 -14.129 1.00 98.44 109 ASP A N 1
ATOM 829 C CA . ASP A 1 109 ? 6.341 5.494 -13.138 1.00 98.44 109 ASP A CA 1
ATOM 830 C C . ASP A 1 109 ? 7.764 6.037 -13.380 1.00 98.44 109 ASP A C 1
ATOM 832 O O . ASP A 1 109 ? 8.689 5.250 -13.634 1.00 98.44 109 ASP A O 1
ATOM 836 N N . PRO A 1 110 ? 7.990 7.363 -13.311 1.00 97.50 110 PRO A N 1
ATOM 837 C CA . PRO A 1 110 ? 9.325 7.935 -13.484 1.00 97.50 110 PRO A CA 1
ATOM 838 C C . PRO A 1 110 ? 10.335 7.419 -12.446 1.00 97.50 110 PRO A C 1
ATOM 840 O O . PRO A 1 110 ? 11.530 7.311 -12.745 1.00 97.50 110 PRO A O 1
ATOM 843 N N . ILE A 1 111 ? 9.876 7.041 -11.252 1.00 98.12 111 ILE A N 1
ATOM 844 C CA . ILE A 1 111 ? 10.717 6.578 -10.155 1.00 98.12 111 ILE A CA 1
ATOM 845 C C . ILE A 1 111 ? 11.144 5.126 -10.382 1.00 98.12 111 ILE A C 1
ATOM 847 O O . ILE A 1 111 ? 10.349 4.187 -10.416 1.00 98.12 111 ILE A O 1
ATOM 851 N N . LEU A 1 112 ? 12.461 4.932 -10.473 1.00 98.00 112 LEU A N 1
ATOM 852 C CA . LEU A 1 112 ? 13.089 3.628 -10.686 1.00 98.00 112 LEU A CA 1
ATOM 853 C C . LEU A 1 112 ? 12.689 2.593 -9.622 1.00 98.00 112 LEU A C 1
ATOM 855 O O . LEU A 1 112 ? 12.423 1.444 -9.970 1.00 98.00 112 LEU A O 1
ATOM 859 N N . ALA A 1 113 ? 12.610 2.989 -8.348 1.00 97.75 113 ALA A N 1
ATOM 860 C CA . ALA A 1 113 ? 12.242 2.087 -7.255 1.00 97.75 113 ALA A CA 1
ATOM 861 C C . ALA A 1 113 ? 10.828 1.503 -7.431 1.00 97.75 113 ALA A C 1
ATOM 863 O O . ALA A 1 113 ? 10.626 0.310 -7.208 1.00 97.75 113 ALA A O 1
ATOM 864 N N . ILE A 1 114 ? 9.882 2.306 -7.928 1.00 98.50 114 ILE A N 1
ATOM 865 C CA . ILE A 1 114 ? 8.501 1.883 -8.192 1.00 98.50 114 ILE A CA 1
ATOM 866 C C . ILE A 1 114 ? 8.474 0.865 -9.332 1.00 98.50 114 ILE A C 1
ATOM 868 O O . ILE A 1 114 ? 7.904 -0.216 -9.188 1.00 98.50 114 ILE A O 1
ATOM 872 N N . ARG A 1 115 ? 9.178 1.135 -10.437 1.00 98.56 115 ARG A N 1
ATOM 873 C CA . ARG A 1 115 ? 9.265 0.178 -11.554 1.00 98.56 115 ARG A CA 1
ATOM 874 C C . ARG A 1 115 ? 9.934 -1.141 -11.150 1.00 98.56 115 ARG A C 1
ATOM 876 O O . ARG A 1 115 ? 9.524 -2.201 -11.625 1.00 98.56 115 ARG A O 1
ATOM 883 N N . ILE A 1 116 ? 10.921 -1.109 -10.247 1.00 98.25 116 ILE A N 1
ATOM 884 C CA . ILE A 1 116 ? 11.518 -2.321 -9.656 1.00 98.25 116 ILE A CA 1
ATOM 885 C C . ILE A 1 116 ? 10.496 -3.078 -8.799 1.00 98.25 116 ILE A C 1
ATOM 887 O O . ILE A 1 116 ? 10.421 -4.306 -8.900 1.00 98.25 116 ILE A O 1
ATOM 891 N N . ALA A 1 117 ? 9.716 -2.382 -7.969 1.00 98.00 117 ALA A N 1
ATOM 892 C CA . ALA A 1 117 ? 8.672 -3.000 -7.155 1.00 98.00 117 ALA A CA 1
ATOM 893 C C . ALA A 1 117 ? 7.629 -3.693 -8.045 1.00 98.00 117 ALA A C 1
ATOM 895 O O . ALA A 1 117 ? 7.381 -4.887 -7.873 1.00 98.00 117 ALA A O 1
ATOM 896 N N . VAL A 1 118 ? 7.147 -3.013 -9.092 1.00 98.38 118 VAL A N 1
ATOM 897 C CA . VAL A 1 118 ? 6.247 -3.599 -10.097 1.00 98.38 118 VAL A CA 1
ATOM 898 C C . VAL A 1 118 ? 6.880 -4.817 -10.767 1.00 98.38 118 VAL A C 1
ATOM 900 O O . VAL A 1 118 ? 6.240 -5.861 -10.864 1.00 98.38 118 VAL A O 1
ATOM 903 N N . ALA A 1 119 ? 8.142 -4.746 -11.196 1.00 98.12 119 ALA A N 1
ATOM 904 C CA . ALA A 1 119 ? 8.815 -5.890 -11.811 1.00 98.12 119 ALA A CA 1
ATOM 905 C C . ALA A 1 119 ? 8.890 -7.107 -10.871 1.00 98.12 119 ALA A C 1
ATOM 907 O O . ALA A 1 119 ? 8.826 -8.239 -11.340 1.00 98.12 119 ALA A O 1
ATOM 908 N N . ASN A 1 120 ? 9.000 -6.895 -9.557 1.00 97.00 120 ASN A N 1
ATOM 909 C CA . ASN A 1 120 ? 9.084 -7.960 -8.556 1.00 97.00 120 ASN A CA 1
ATOM 910 C C . ASN A 1 120 ? 7.728 -8.417 -8.001 1.00 97.00 120 ASN A C 1
ATOM 912 O O . ASN A 1 120 ? 7.649 -9.486 -7.376 1.00 97.00 120 ASN A O 1
ATOM 916 N N . HIS A 1 121 ? 6.666 -7.654 -8.238 1.00 97.00 121 HIS A N 1
ATOM 917 C CA . HIS A 1 121 ? 5.361 -7.912 -7.659 1.00 97.00 121 HIS A CA 1
ATOM 918 C C . HIS A 1 121 ? 4.752 -9.233 -8.174 1.00 97.00 121 HIS A C 1
ATOM 920 O O . HIS A 1 121 ? 4.942 -9.658 -9.317 1.00 97.00 121 HIS A O 1
ATOM 926 N N . LYS A 1 122 ? 4.068 -9.966 -7.285 1.00 94.12 122 LYS A N 1
ATOM 927 C CA . LYS A 1 122 ? 3.576 -11.332 -7.563 1.00 94.12 122 LYS A CA 1
ATOM 928 C C . LYS A 1 122 ? 2.453 -11.373 -8.605 1.00 94.12 122 LYS A C 1
ATOM 930 O O . LYS A 1 122 ? 2.348 -12.363 -9.322 1.00 94.12 122 LYS A O 1
ATOM 935 N N . ASN A 1 123 ? 1.663 -10.303 -8.693 1.00 94.75 123 ASN A N 1
ATOM 936 C CA . ASN A 1 123 ? 0.514 -10.199 -9.595 1.00 94.75 123 ASN A CA 1
ATOM 937 C C . ASN A 1 123 ? 0.862 -9.491 -10.914 1.00 94.75 123 ASN A C 1
ATOM 939 O O . ASN A 1 123 ? -0.037 -9.219 -11.706 1.00 94.75 123 ASN A O 1
ATOM 943 N N . THR A 1 124 ? 2.135 -9.158 -11.157 1.00 97.75 124 THR A N 1
ATOM 944 C CA . THR A 1 124 ? 2.524 -8.410 -12.357 1.00 97.75 124 THR A CA 1
ATOM 945 C C . THR A 1 124 ? 2.293 -9.254 -13.604 1.00 97.75 124 THR A C 1
ATOM 947 O O . THR A 1 124 ? 2.904 -10.321 -13.740 1.00 97.75 124 THR A O 1
ATOM 950 N N . PRO A 1 125 ? 1.438 -8.801 -14.539 1.00 97.06 125 PRO A N 1
ATOM 951 C CA . PRO A 1 125 ? 1.133 -9.565 -15.739 1.00 97.06 125 PRO A CA 1
ATOM 952 C C . PRO A 1 125 ? 2.371 -9.808 -16.593 1.00 97.06 125 PRO A C 1
ATOM 954 O O . PRO A 1 125 ? 3.261 -8.962 -16.697 1.00 97.06 125 PRO A O 1
ATOM 957 N N . SER A 1 126 ? 2.392 -10.933 -17.310 1.00 96.62 126 SER A N 1
ATOM 958 C CA . SER A 1 126 ? 3.493 -11.261 -18.220 1.00 96.62 126 SER A CA 1
ATOM 959 C C . SER A 1 126 ? 3.720 -10.196 -19.294 1.00 96.62 126 SER A C 1
ATOM 961 O O . SER A 1 126 ? 4.853 -10.008 -19.725 1.00 96.62 126 SER A O 1
ATOM 963 N N . LEU A 1 127 ? 2.664 -9.504 -19.741 1.00 96.44 127 LEU A N 1
ATOM 964 C CA . LEU A 1 127 ? 2.784 -8.419 -20.718 1.00 96.44 127 LEU A CA 1
ATOM 965 C C . LEU A 1 127 ? 3.524 -7.213 -20.120 1.00 96.44 127 LEU A C 1
ATOM 967 O O . LEU A 1 127 ? 4.474 -6.719 -20.723 1.00 96.44 127 LEU A O 1
ATOM 971 N N . THR A 1 128 ? 3.162 -6.816 -18.900 1.00 98.25 128 THR A N 1
ATOM 972 C CA . THR A 1 128 ? 3.848 -5.767 -18.135 1.00 98.25 128 THR A CA 1
ATOM 973 C C . THR A 1 128 ? 5.311 -6.129 -17.882 1.00 98.25 128 THR A C 1
ATOM 975 O O . THR A 1 128 ? 6.196 -5.310 -18.113 1.00 98.25 128 THR A O 1
ATOM 978 N N . LEU A 1 129 ? 5.602 -7.381 -17.507 1.00 98.19 129 LEU A N 1
ATOM 979 C CA . LEU A 1 129 ? 6.980 -7.862 -17.355 1.00 98.19 129 LEU A CA 1
ATOM 980 C C . LEU A 1 129 ? 7.762 -7.825 -18.679 1.00 98.19 129 LEU A C 1
ATOM 982 O O . LEU A 1 129 ? 8.920 -7.419 -18.695 1.00 98.19 129 LEU A O 1
ATOM 986 N N . LYS A 1 130 ? 7.149 -8.206 -19.809 1.00 97.50 130 LYS A N 1
ATOM 987 C CA . LYS A 1 130 ? 7.790 -8.097 -21.134 1.00 97.50 130 LYS A CA 1
ATOM 988 C C . LYS A 1 130 ? 8.137 -6.648 -21.470 1.00 97.50 130 LYS A C 1
ATOM 990 O O . LYS A 1 130 ? 9.231 -6.403 -21.968 1.00 97.50 130 LYS A O 1
ATOM 995 N N . ARG A 1 131 ? 7.268 -5.688 -21.148 1.00 97.12 131 ARG A N 1
ATOM 996 C CA . ARG A 1 131 ? 7.571 -4.258 -21.305 1.00 97.12 131 ARG A CA 1
ATOM 997 C C . ARG A 1 131 ? 8.743 -3.828 -20.420 1.00 97.12 131 ARG A C 1
ATOM 999 O O . ARG A 1 131 ? 9.701 -3.250 -20.917 1.00 97.12 131 ARG A O 1
ATOM 1006 N N . LEU A 1 132 ? 8.719 -4.183 -19.137 1.00 98.19 132 LEU A N 1
ATOM 1007 C CA . LEU A 1 132 ? 9.802 -3.860 -18.198 1.00 98.19 132 LEU A CA 1
ATOM 1008 C C . LEU A 1 132 ? 11.136 -4.545 -18.559 1.00 98.19 132 LEU A C 1
ATOM 1010 O O . LEU A 1 132 ? 12.200 -4.077 -18.162 1.00 98.19 132 LEU A O 1
ATOM 1014 N N . SER A 1 133 ? 11.121 -5.612 -19.365 1.00 97.50 133 SER A N 1
ATOM 1015 C CA . SER A 1 133 ? 12.345 -6.272 -19.847 1.00 97.50 133 SER A CA 1
ATOM 1016 C C . SER A 1 133 ? 13.187 -5.418 -20.806 1.00 97.50 133 SER A C 1
ATOM 1018 O O . SER A 1 133 ? 14.372 -5.700 -20.993 1.00 97.50 133 SER A O 1
ATOM 1020 N N . VAL A 1 134 ? 12.608 -4.345 -21.359 1.00 96.94 134 VAL A N 1
ATOM 1021 C CA . VAL A 1 134 ? 13.297 -3.342 -22.189 1.00 96.94 134 VAL A CA 1
ATOM 1022 C C . VAL A 1 134 ? 13.378 -1.965 -21.512 1.00 96.94 134 VAL A C 1
ATOM 1024 O O . VAL A 1 134 ? 13.674 -0.977 -22.176 1.00 96.94 134 VAL A O 1
ATOM 1027 N N . ASP A 1 135 ? 13.143 -1.891 -20.194 1.00 98.56 135 ASP A N 1
ATOM 1028 C CA . ASP A 1 135 ? 13.275 -0.654 -19.407 1.00 98.56 135 ASP A CA 1
ATOM 1029 C C . ASP A 1 135 ? 14.675 -0.033 -19.546 1.00 98.56 135 ASP A C 1
ATOM 1031 O O . ASP A 1 135 ? 15.668 -0.740 -19.741 1.00 98.56 135 ASP A O 1
ATOM 1035 N N . SER A 1 136 ? 14.786 1.289 -19.400 1.00 97.12 136 SER A N 1
ATOM 1036 C CA . SER A 1 136 ? 16.070 2.000 -19.454 1.00 97.12 136 SER A CA 1
ATOM 1037 C C . SER A 1 136 ? 17.031 1.559 -18.341 1.00 97.12 136 SER A C 1
ATOM 1039 O O . SER A 1 136 ? 18.241 1.449 -18.565 1.00 97.12 136 SER A O 1
ATOM 1041 N N . SER A 1 137 ? 16.504 1.207 -17.167 1.00 98.25 137 SER A N 1
ATOM 1042 C CA . SER A 1 137 ? 17.276 0.714 -16.029 1.00 98.25 137 SER A CA 1
ATOM 1043 C C . SER A 1 137 ? 17.622 -0.767 -16.160 1.00 98.25 137 SER A C 1
ATOM 1045 O O . SER A 1 137 ? 16.752 -1.626 -16.305 1.00 98.25 137 SER A O 1
ATOM 1047 N N . SER A 1 138 ? 18.906 -1.098 -16.011 1.00 98.00 138 SER A N 1
ATOM 1048 C CA . SER A 1 138 ? 19.368 -2.491 -15.972 1.00 98.00 138 SER A CA 1
ATOM 1049 C C . SER A 1 138 ? 18.757 -3.291 -14.819 1.00 98.00 138 SER A C 1
ATOM 1051 O O . SER A 1 138 ? 18.486 -4.479 -14.992 1.00 98.00 138 SER A O 1
ATOM 1053 N N . GLN A 1 139 ? 18.489 -2.649 -13.677 1.00 98.00 139 GLN A N 1
ATOM 1054 C CA . GLN A 1 139 ? 17.881 -3.291 -12.510 1.00 98.00 139 GLN A CA 1
ATOM 1055 C C . GLN A 1 139 ? 16.434 -3.709 -12.792 1.00 98.00 139 GLN A C 1
ATOM 1057 O O . GLN A 1 139 ? 16.047 -4.838 -12.487 1.00 98.00 139 GLN A O 1
ATOM 1062 N N . VAL A 1 140 ? 15.655 -2.833 -13.434 1.00 98.44 140 VAL A N 1
ATOM 1063 C CA . VAL A 1 140 ? 14.266 -3.128 -13.818 1.00 98.44 140 VAL A CA 1
ATOM 1064 C C . VAL A 1 140 ? 14.230 -4.264 -14.841 1.00 98.44 140 VAL A C 1
ATOM 1066 O O . VAL A 1 140 ? 13.512 -5.247 -14.637 1.00 98.44 140 VAL A O 1
ATOM 1069 N N . ARG A 1 141 ? 15.077 -4.194 -15.883 1.00 98.38 141 ARG A N 1
ATOM 1070 C CA . ARG A 1 141 ? 15.197 -5.275 -16.876 1.00 98.38 141 ARG A CA 1
ATOM 1071 C C . ARG A 1 141 ? 15.504 -6.610 -16.208 1.00 98.38 141 ARG A C 1
ATOM 1073 O O . ARG A 1 141 ? 14.845 -7.610 -16.487 1.00 98.38 141 ARG A O 1
ATOM 1080 N N . GLN A 1 142 ? 16.491 -6.635 -15.311 1.00 97.31 142 GLN A N 1
ATOM 1081 C CA . GLN A 1 142 ? 16.908 -7.851 -14.618 1.00 97.31 142 GLN A CA 1
ATOM 1082 C C . GLN A 1 142 ? 15.772 -8.453 -13.780 1.00 97.31 142 GLN A C 1
ATOM 1084 O O . GLN A 1 142 ? 15.528 -9.658 -13.886 1.00 97.31 142 GLN A O 1
ATOM 1089 N N . ALA A 1 143 ? 15.067 -7.639 -12.989 1.00 96.75 143 ALA A N 1
ATOM 1090 C CA . ALA A 1 143 ? 13.934 -8.089 -12.181 1.00 96.75 143 ALA A CA 1
ATOM 1091 C C . ALA A 1 143 ? 12.821 -8.695 -13.057 1.00 96.75 143 ALA A C 1
ATOM 1093 O O . ALA A 1 143 ? 12.359 -9.812 -12.806 1.00 96.75 143 ALA A O 1
ATOM 1094 N N . ALA A 1 144 ? 12.470 -8.018 -14.154 1.00 97.25 144 ALA A N 1
ATOM 1095 C CA . ALA A 1 144 ? 11.457 -8.492 -15.089 1.00 97.25 144 ALA A CA 1
ATOM 1096 C C . ALA A 1 144 ? 11.848 -9.821 -15.762 1.00 97.25 144 ALA A C 1
ATOM 1098 O O . ALA A 1 144 ? 11.051 -10.763 -15.804 1.00 97.25 144 ALA A O 1
ATOM 1099 N N . PHE A 1 145 ? 13.098 -9.947 -16.226 1.00 94.75 145 PHE A N 1
ATOM 1100 C CA . PHE A 1 145 ? 13.606 -11.192 -16.810 1.00 94.75 145 PHE A CA 1
ATOM 1101 C C . PHE A 1 145 ? 13.586 -12.355 -15.817 1.00 94.75 145 PHE A C 1
ATOM 1103 O O . PHE A 1 145 ? 13.243 -13.472 -16.200 1.00 94.75 145 PHE A O 1
ATOM 1110 N N . GLN A 1 146 ? 13.947 -12.124 -14.552 1.00 92.88 146 GLN A N 1
ATOM 1111 C CA . GLN A 1 146 ? 13.911 -13.172 -13.530 1.00 92.88 146 GLN A CA 1
ATOM 1112 C C . GLN A 1 146 ? 12.492 -13.696 -13.302 1.00 92.88 146 GLN A C 1
ATOM 1114 O O . GLN A 1 146 ? 12.313 -14.908 -13.189 1.00 92.88 146 GLN A O 1
ATOM 1119 N N . LYS A 1 147 ? 11.487 -12.814 -13.294 1.00 92.88 147 LYS A N 1
ATOM 1120 C CA . LYS A 1 147 ? 10.078 -13.203 -13.148 1.00 92.88 147 LYS A CA 1
ATOM 1121 C C . LYS A 1 147 ? 9.495 -13.899 -14.373 1.00 92.88 147 LYS A C 1
ATOM 1123 O O . LYS A 1 147 ? 8.633 -14.757 -14.211 1.00 92.88 147 LYS A O 1
ATOM 1128 N N . LEU A 1 148 ? 9.970 -13.574 -15.577 1.00 92.25 148 LEU A N 1
ATOM 1129 C CA . LEU A 1 148 ? 9.547 -14.239 -16.816 1.00 92.25 148 LEU A CA 1
ATOM 1130 C C . LEU A 1 148 ? 10.115 -15.654 -16.976 1.00 92.25 148 LEU A C 1
ATOM 1132 O O . LEU A 1 148 ? 9.562 -16.440 -17.747 1.00 92.25 148 LEU A O 1
ATOM 1136 N N . LYS A 1 149 ? 11.212 -15.999 -16.286 1.00 86.94 149 LYS A N 1
ATOM 1137 C CA . LYS A 1 149 ? 11.784 -17.346 -16.380 1.00 86.94 149 LYS A CA 1
ATOM 1138 C C . LYS A 1 149 ? 10.762 -18.373 -15.878 1.00 86.94 149 LYS A C 1
ATOM 1140 O O . LYS A 1 149 ? 10.297 -18.257 -14.741 1.00 86.94 149 LYS A O 1
ATOM 1145 N N . PRO A 1 150 ? 10.436 -19.411 -16.671 1.00 68.19 150 PRO A N 1
ATOM 1146 C CA . PRO A 1 150 ? 9.614 -20.500 -16.172 1.00 68.19 150 PRO A CA 1
ATOM 1147 C C . PRO A 1 150 ? 10.312 -21.107 -14.955 1.00 68.19 150 PRO A C 1
ATOM 1149 O O . PRO A 1 150 ? 11.522 -21.345 -14.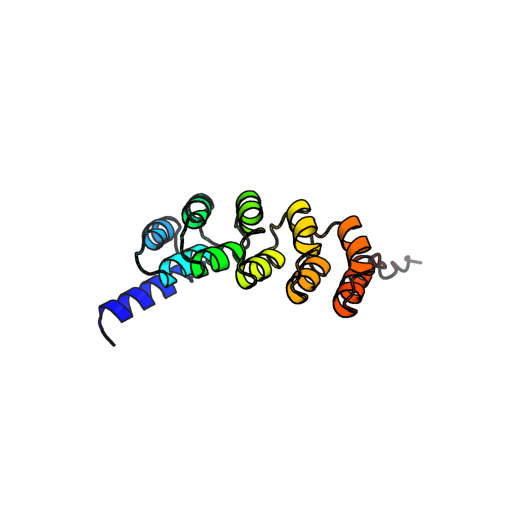982 1.00 68.19 150 PRO A O 1
ATOM 1152 N N . ARG A 1 151 ? 9.559 -21.351 -13.875 1.00 59.75 151 ARG A N 1
ATOM 1153 C CA . ARG A 1 151 ? 10.053 -22.110 -12.721 1.00 59.75 151 ARG A CA 1
ATOM 1154 C C . ARG A 1 151 ? 10.448 -23.493 -13.226 1.00 59.75 151 ARG A C 1
ATOM 1156 O O . ARG A 1 151 ? 9.599 -24.367 -13.360 1.00 59.75 151 ARG A O 1
ATOM 1163 N N . THR A 1 152 ? 11.722 -23.689 -13.546 1.00 53.62 152 THR A N 1
ATOM 1164 C CA . THR A 1 152 ? 12.239 -24.991 -13.955 1.00 53.62 152 THR A CA 1
ATOM 1165 C C . THR A 1 152 ? 11.989 -25.953 -12.802 1.00 53.62 152 THR A C 1
ATOM 1167 O O . THR A 1 152 ? 12.608 -25.837 -11.741 1.00 53.62 152 THR A O 1
ATOM 1170 N N . SER A 1 153 ? 11.032 -26.865 -12.975 1.00 50.69 153 SER A N 1
ATOM 1171 C CA . SER A 1 153 ? 10.739 -27.909 -12.003 1.00 50.69 153 SER A CA 1
ATOM 1172 C C . SER A 1 153 ? 12.013 -28.716 -11.769 1.00 50.69 153 SER A C 1
ATOM 1174 O O . SER A 1 153 ? 12.519 -29.346 -12.701 1.00 50.69 153 SER A O 1
ATOM 1176 N N . LYS A 1 154 ? 12.531 -28.711 -10.535 1.00 52.03 154 LYS A N 1
ATOM 1177 C CA . LYS A 1 154 ? 13.541 -29.684 -10.108 1.00 52.03 154 LYS A CA 1
ATOM 1178 C C . LYS A 1 154 ? 13.027 -31.078 -10.472 1.00 52.03 154 LYS A C 1
ATOM 1180 O O . LYS A 1 154 ? 11.894 -31.429 -10.145 1.00 52.03 154 LYS A O 1
ATOM 1185 N N . GLY A 1 155 ? 13.842 -31.822 -11.215 1.00 45.38 155 GLY A N 1
ATOM 1186 C CA . GLY A 1 155 ? 13.468 -33.089 -11.823 1.00 45.38 155 GLY A CA 1
ATOM 1187 C C . GLY A 1 155 ? 12.844 -34.059 -10.824 1.00 45.38 155 GLY A C 1
ATOM 1188 O O . GLY A 1 155 ? 13.491 -34.489 -9.871 1.00 45.38 155 GLY A O 1
ATOM 1189 N N . LYS A 1 156 ? 11.606 -34.478 -11.102 1.00 45.72 156 LYS A N 1
ATOM 1190 C CA . LYS A 1 156 ? 11.113 -35.775 -10.640 1.00 45.72 156 LYS A CA 1
ATOM 1191 C C . LYS A 1 156 ? 11.967 -36.840 -11.333 1.00 45.72 156 LYS A C 1
ATOM 1193 O O . LYS A 1 156 ? 11.644 -37.266 -12.441 1.00 45.72 156 LYS A O 1
ATOM 1198 N N . LYS A 1 157 ? 13.079 -37.252 -10.714 1.00 47.50 157 LYS A N 1
ATOM 1199 C CA . LYS A 1 157 ? 13.719 -38.521 -11.074 1.00 47.50 157 LYS A CA 1
ATOM 1200 C C . LYS A 1 157 ? 12.690 -39.616 -10.793 1.00 47.50 157 LYS A C 1
ATOM 1202 O O . LYS A 1 157 ? 12.303 -39.846 -9.650 1.00 47.50 157 LYS A O 1
ATOM 1207 N N . LYS A 1 158 ? 12.172 -40.189 -11.882 1.00 47.06 158 LYS A N 1
ATOM 1208 C CA . LYS A 1 158 ? 11.278 -41.346 -11.896 1.00 47.06 158 LYS A CA 1
ATOM 1209 C C . LYS A 1 158 ? 11.902 -42.471 -11.071 1.00 47.06 158 LYS A C 1
ATOM 1211 O O . LYS A 1 158 ? 13.079 -42.772 -11.246 1.00 47.06 158 LYS A O 1
ATOM 1216 N N . LYS A 1 159 ? 11.074 -43.094 -10.229 1.00 49.00 159 LYS A N 1
ATOM 1217 C CA . LYS A 1 159 ? 11.300 -44.439 -9.699 1.00 49.00 159 LYS A CA 1
ATOM 1218 C C . LYS A 1 159 ? 11.681 -45.372 -10.854 1.00 49.00 159 LYS A C 1
ATOM 1220 O O . LYS A 1 159 ? 10.947 -45.436 -11.843 1.00 49.00 159 LYS A O 1
ATOM 1225 N N . ARG A 1 160 ? 12.797 -46.074 -10.705 1.00 57.19 160 ARG A N 1
ATOM 1226 C CA . ARG A 1 160 ? 13.036 -47.402 -11.264 1.00 57.19 160 ARG A CA 1
ATOM 1227 C C . ARG A 1 160 ? 13.693 -48.220 -10.172 1.00 57.19 160 ARG A C 1
ATOM 1229 O O . ARG A 1 160 ? 14.563 -47.633 -9.494 1.00 57.19 160 ARG A O 1
#

Foldseek 3Di:
DDPVVVVLVVLLVLLQDLPRDQVSLVVQCPDPDPSSVLSVLQRLNHDQVSLVVLLPPPDPSNLLSVLQHLPHAQVSLQVCCPPPDVSSVLSNLQHLNHALVSLLVQCPPPDPSSVLSSLQHPRHDLVSLVVQCPDPDPSSVVSSVVVNDPPPPDDPPDDD